Protein AF-A0A397FYS4-F1 (afdb_monomer_lite)

pLDDT: mean 94.0, std 6.84, range [57.0, 98.5]

Foldseek 3Di:
DDPVVLVVVLVVLVVVLVVQLVVLVVVLVVQLVVLVVCPVVDDPVVSVVSNVVSVVVSVVVNVVSVVVSVVSNVVSVDD

InterPro domains:
  IPR002661 Ribosome recycling factor [PTHR20982] (1-76)
  IPR023584 Ribosome recycling factor domain [PF01765] (1-76)
  IPR036191 RRF superfamily [G3DSA:1.10.132.20] (2-75)
  IPR036191 RRF superfamily [SSF55194] (1-76)

Organism: Aphanomyces astaci (NCBI:txid112090)

Sequence (79 aa):
MTKETRDELVKAAKKQAESARQHVRRVRQDGMNEIKKLKDSISEDDVKVEQDKIQKLTDDHIAEITRLLASKERALAVI

Secondary structure (DSSP, 8-state):
--HHHHHHHHHHHHHHHHHHHHHHHHHHHHHHHHHHHHTTTS-HHHHHHHHHHHHHHHHHHHHHHHHHHHHHHHHHH--

Radius of gyration: 18.13 Å; chains: 1; bounding box: 43×15×51 Å

Structure (mmCIF, N/CA/C/O backbone):
data_AF-A0A397FYS4-F1
#
_entry.id   AF-A0A397FYS4-F1
#
loop_
_atom_site.group_PDB
_atom_site.id
_atom_site.type_symbol
_atom_site.label_atom_id
_atom_site.label_alt_id
_atom_site.label_comp_id
_atom_site.label_asym_id
_atom_site.label_entity_id
_atom_site.label_seq_id
_atom_site.pdbx_PDB_ins_code
_atom_site.Cartn_x
_atom_site.Cartn_y
_atom_site.Cartn_z
_atom_site.occupancy
_atom_site.B_iso_or_equiv
_atom_site.auth_seq_id
_atom_site.auth_comp_id
_atom_site.auth_asym_id
_atom_site.auth_atom_id
_atom_site.pdbx_PDB_model_num
ATOM 1 N N . MET A 1 1 ? -18.793 -9.734 23.542 1.00 74.19 1 MET A N 1
ATOM 2 C CA . MET A 1 1 ? -17.651 -8.792 23.476 1.00 74.19 1 MET A CA 1
ATOM 3 C C . MET A 1 1 ? -18.080 -7.482 24.125 1.00 74.19 1 MET A C 1
ATOM 5 O O . MET A 1 1 ? -19.191 -7.043 23.853 1.00 74.19 1 MET A O 1
ATOM 9 N N . THR A 1 2 ? -17.272 -6.888 25.008 1.00 90.50 2 THR A N 1
ATOM 10 C CA . THR A 1 2 ? -17.616 -5.606 25.655 1.00 90.50 2 THR A CA 1
ATOM 11 C C . THR A 1 2 ? -17.366 -4.432 24.702 1.00 90.50 2 THR A C 1
ATOM 13 O O . THR A 1 2 ? -16.738 -4.585 23.653 1.00 90.50 2 THR A O 1
ATOM 16 N N . LYS A 1 3 ? -17.894 -3.247 25.024 1.00 87.56 3 LYS A N 1
ATOM 17 C CA . LYS A 1 3 ? -17.618 -2.022 24.254 1.00 87.56 3 LYS A CA 1
ATOM 18 C C . LYS A 1 3 ? -16.126 -1.661 24.282 1.00 87.56 3 LYS A C 1
ATOM 20 O O . LYS A 1 3 ? -15.561 -1.360 23.243 1.00 87.56 3 LYS A O 1
ATOM 25 N N . GLU A 1 4 ? -15.489 -1.789 25.440 1.00 90.38 4 GLU A N 1
ATOM 26 C CA . GLU A 1 4 ? -14.067 -1.488 25.631 1.00 90.38 4 GLU A CA 1
ATOM 27 C C . GLU A 1 4 ? -13.164 -2.351 24.736 1.00 90.38 4 GLU A C 1
ATOM 29 O O . GLU A 1 4 ? -12.358 -1.818 23.977 1.00 90.38 4 GLU A O 1
ATOM 34 N N . THR A 1 5 ? -13.395 -3.669 24.691 1.00 91.50 5 THR A N 1
ATOM 35 C CA . THR A 1 5 ? -12.659 -4.568 23.785 1.00 91.50 5 THR A CA 1
ATOM 36 C C . THR A 1 5 ? -12.884 -4.221 22.308 1.00 91.50 5 THR A C 1
ATOM 38 O O . THR A 1 5 ? -11.977 -4.357 21.488 1.00 91.50 5 THR A O 1
ATOM 41 N N . ARG A 1 6 ? -14.079 -3.747 21.930 1.00 90.62 6 ARG A N 1
ATOM 42 C CA . ARG A 1 6 ? -14.347 -3.304 20.551 1.00 90.62 6 ARG A CA 1
ATOM 43 C C . ARG A 1 6 ? -13.548 -2.064 20.183 1.00 90.62 6 ARG A C 1
ATOM 45 O O . ARG A 1 6 ? -12.976 -2.020 19.095 1.00 90.62 6 ARG A O 1
ATOM 52 N N . ASP A 1 7 ? -13.486 -1.093 21.086 1.00 90.69 7 ASP A N 1
ATOM 53 C CA . ASP A 1 7 ? -12.758 0.154 20.865 1.00 90.69 7 ASP A CA 1
ATOM 54 C C . ASP A 1 7 ? -11.248 -0.103 20.701 1.00 90.69 7 ASP A C 1
ATOM 56 O O . ASP A 1 7 ? -10.597 0.505 19.844 1.00 90.69 7 ASP A O 1
ATOM 60 N N . GLU A 1 8 ? -10.687 -1.055 21.450 1.00 94.69 8 GLU A N 1
ATOM 61 C CA . GLU A 1 8 ? -9.300 -1.510 21.278 1.00 94.69 8 GLU A CA 1
ATOM 62 C C . GLU A 1 8 ? -9.063 -2.170 19.915 1.00 94.69 8 GLU A C 1
ATOM 64 O O . GLU A 1 8 ? -8.094 -1.841 19.222 1.00 94.69 8 GLU A O 1
ATOM 69 N N . LEU A 1 9 ? -9.971 -3.050 19.483 1.00 94.31 9 LEU A N 1
ATOM 70 C CA . LEU A 1 9 ? -9.879 -3.711 18.179 1.00 94.31 9 LEU A CA 1
ATOM 71 C C . LEU A 1 9 ? -9.981 -2.718 17.014 1.00 94.31 9 LEU A C 1
ATOM 73 O O . LEU A 1 9 ? -9.265 -2.868 16.022 1.00 94.31 9 LEU A O 1
ATOM 77 N N . VAL A 1 10 ? -10.814 -1.678 17.130 1.00 94.31 10 VAL A N 1
ATOM 78 C CA . VAL A 1 10 ? -10.890 -0.596 16.133 1.00 94.31 10 VAL A CA 1
ATOM 79 C C . VAL A 1 10 ? -9.561 0.159 16.052 1.00 94.31 10 VAL A C 1
ATOM 81 O O . VAL A 1 10 ? -9.053 0.397 14.953 1.00 94.31 10 VAL A O 1
ATOM 84 N N . LYS A 1 11 ? -8.949 0.506 17.194 1.00 95.50 11 LYS A N 1
ATOM 85 C CA . LYS A 1 11 ? -7.627 1.161 17.220 1.00 95.50 11 LYS A CA 1
ATOM 86 C C . LYS A 1 11 ? -6.550 0.287 16.572 1.00 95.50 11 LYS A C 1
ATOM 88 O O . LYS A 1 11 ? -5.763 0.789 15.766 1.00 95.50 11 LYS A O 1
ATOM 93 N N . ALA A 1 12 ? -6.539 -1.010 16.877 1.00 96.69 12 ALA A N 1
ATOM 94 C CA . ALA A 1 12 ? -5.607 -1.962 16.279 1.00 96.69 12 ALA A CA 1
ATOM 95 C C . ALA A 1 12 ? -5.787 -2.056 14.753 1.00 96.69 12 ALA A C 1
ATOM 97 O O . ALA A 1 12 ? -4.806 -1.950 14.013 1.00 96.69 12 ALA A O 1
ATOM 98 N N . ALA A 1 13 ? -7.032 -2.152 14.272 1.00 96.44 13 ALA A N 1
ATOM 99 C CA . ALA A 1 13 ? -7.342 -2.197 12.843 1.00 96.44 13 ALA A CA 1
ATOM 100 C C . ALA A 1 13 ? -6.861 -0.937 12.102 1.00 96.44 13 ALA A C 1
ATOM 102 O O . ALA A 1 13 ? -6.252 -1.043 11.037 1.00 96.44 13 ALA A O 1
ATOM 103 N N . LYS A 1 14 ? -7.056 0.256 12.684 1.00 97.12 14 LYS A N 1
ATOM 104 C CA . LYS A 1 14 ? -6.551 1.520 12.117 1.00 97.12 14 LYS A CA 1
ATOM 105 C C . LYS A 1 14 ? -5.028 1.533 11.998 1.00 97.12 14 LYS A C 1
ATOM 107 O O . LYS A 1 14 ? -4.504 1.915 10.952 1.00 97.12 14 LYS A O 1
ATOM 112 N N . LYS A 1 15 ? -4.320 1.092 13.045 1.00 98.06 15 LYS A N 1
ATOM 113 C CA . LYS A 1 15 ? -2.850 1.010 13.047 1.00 98.06 15 LYS A CA 1
ATOM 114 C C . LYS A 1 15 ? -2.346 0.048 11.970 1.00 98.06 15 LYS A C 1
ATOM 116 O O . LYS A 1 15 ? -1.413 0.381 11.242 1.00 98.06 15 LYS A O 1
ATOM 121 N N . GLN A 1 16 ? -2.986 -1.112 11.835 1.00 97.62 16 GLN A N 1
ATOM 122 C CA . GLN A 1 16 ? -2.634 -2.094 10.812 1.00 97.62 16 GLN A CA 1
ATOM 123 C C . GLN A 1 16 ? -2.896 -1.564 9.397 1.00 97.62 16 GLN A C 1
ATOM 125 O O . GLN A 1 16 ? -2.042 -1.712 8.527 1.00 97.62 16 GLN A O 1
ATOM 130 N N . ALA A 1 17 ? -4.030 -0.896 9.170 1.00 98.06 17 ALA A N 1
ATOM 131 C CA . ALA A 1 17 ? -4.339 -0.289 7.879 1.00 98.06 1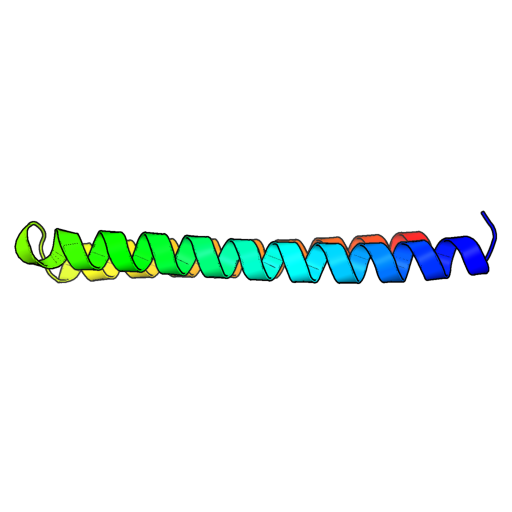7 ALA A CA 1
ATOM 132 C C . ALA A 1 17 ? -3.324 0.800 7.494 1.00 98.06 17 ALA A C 1
ATOM 134 O O . ALA A 1 17 ? -2.926 0.885 6.335 1.00 98.06 17 ALA A O 1
ATOM 135 N N . GLU A 1 18 ? -2.866 1.612 8.451 1.00 98.00 18 GLU A N 1
ATOM 136 C CA . GLU A 1 18 ? -1.834 2.618 8.186 1.00 98.00 18 GLU A CA 1
ATOM 137 C C . GLU A 1 18 ? -0.484 1.989 7.835 1.00 98.00 18 GLU A C 1
ATOM 139 O O . GLU A 1 18 ? 0.119 2.360 6.829 1.00 98.00 18 G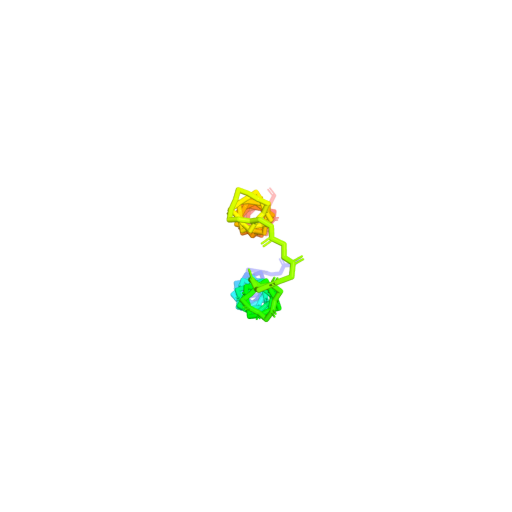LU A O 1
ATOM 144 N N . SER A 1 19 ? -0.051 0.980 8.593 1.00 98.31 19 SER A N 1
ATOM 145 C CA . SER A 1 19 ? 1.162 0.220 8.275 1.00 98.31 19 SER A CA 1
ATOM 146 C C . SER A 1 19 ? 1.075 -0.424 6.885 1.00 98.31 19 SER A C 1
ATOM 148 O O . SER A 1 19 ? 2.003 -0.282 6.090 1.00 98.31 19 SER A O 1
ATOM 150 N N . ALA A 1 20 ? -0.058 -1.041 6.534 1.00 98.38 20 ALA A N 1
ATOM 151 C CA . ALA A 1 20 ? -0.269 -1.624 5.210 1.00 98.38 20 ALA A CA 1
ATOM 152 C C . ALA A 1 20 ? -0.137 -0.578 4.088 1.00 98.38 20 ALA A C 1
ATOM 154 O O . ALA A 1 20 ? 0.574 -0.812 3.111 1.00 98.38 20 ALA A O 1
ATOM 155 N N . ARG A 1 21 ? -0.736 0.612 4.246 1.00 98.44 21 ARG A N 1
ATOM 156 C CA . ARG A 1 21 ? -0.588 1.706 3.267 1.00 98.44 21 ARG A CA 1
ATOM 157 C C . ARG A 1 21 ? 0.863 2.163 3.122 1.00 98.44 21 ARG A C 1
ATOM 159 O O . ARG A 1 21 ? 1.299 2.458 2.011 1.00 98.44 21 ARG A O 1
ATOM 166 N N . GLN A 1 22 ? 1.615 2.236 4.218 1.00 98.44 22 GLN A N 1
ATOM 167 C CA . GLN A 1 22 ? 3.038 2.584 4.178 1.00 98.44 22 GLN A CA 1
ATOM 168 C C . GLN A 1 22 ? 3.857 1.533 3.420 1.00 98.44 22 GLN A C 1
ATOM 170 O O . GLN A 1 22 ? 4.682 1.900 2.584 1.00 98.44 22 GLN A O 1
ATOM 175 N N . HIS A 1 23 ? 3.585 0.242 3.636 1.00 98.44 23 HIS A N 1
ATOM 176 C CA . HIS A 1 23 ? 4.233 -0.839 2.890 1.00 98.44 23 HIS A CA 1
ATOM 177 C C . HIS A 1 23 ? 3.935 -0.769 1.390 1.00 98.44 23 HIS A C 1
ATOM 179 O O . HIS A 1 23 ? 4.870 -0.821 0.596 1.00 98.44 23 HIS A O 1
ATOM 185 N N . VAL A 1 24 ? 2.673 -0.557 0.998 1.00 98.44 24 VAL A N 1
ATOM 186 C CA . VAL A 1 24 ? 2.295 -0.378 -0.417 1.00 98.44 24 VAL A CA 1
ATOM 187 C C . VAL A 1 24 ? 3.066 0.786 -1.049 1.00 98.44 24 VAL A C 1
ATOM 189 O O . VAL A 1 24 ? 3.645 0.643 -2.124 1.00 98.44 24 VAL A O 1
ATOM 192 N N . ARG A 1 25 ? 3.159 1.932 -0.360 1.00 98.06 25 ARG A N 1
ATOM 193 C CA . ARG A 1 25 ? 3.906 3.100 -0.862 1.00 98.06 25 ARG A CA 1
ATOM 194 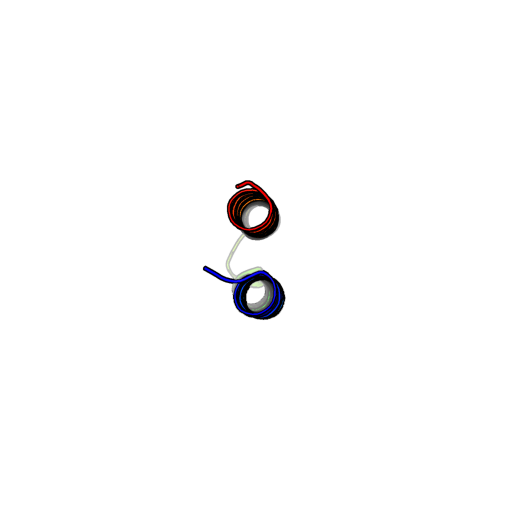C C . ARG A 1 25 ? 5.403 2.839 -1.002 1.00 98.06 25 ARG A C 1
ATOM 196 O O . ARG A 1 25 ? 6.004 3.351 -1.946 1.00 98.06 25 ARG A O 1
ATOM 203 N N . ARG A 1 26 ? 5.989 2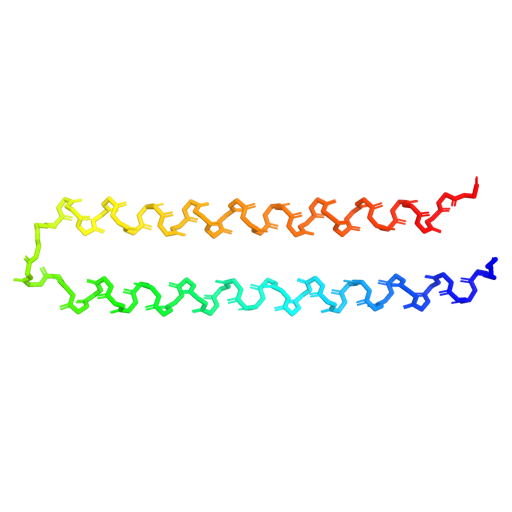.061 -0.089 1.00 98.19 26 ARG A N 1
ATOM 204 C CA . ARG A 1 26 ? 7.396 1.654 -0.162 1.00 98.19 26 ARG A CA 1
ATOM 205 C C . ARG A 1 26 ? 7.645 0.750 -1.367 1.00 98.19 26 ARG A C 1
ATOM 207 O O . ARG A 1 26 ? 8.530 1.050 -2.154 1.00 98.19 26 ARG A O 1
ATOM 214 N N . VAL A 1 27 ? 6.815 -0.273 -1.571 1.00 97.88 27 VAL A N 1
ATOM 215 C CA . VAL A 1 27 ? 6.930 -1.169 -2.736 1.00 97.88 27 VAL A CA 1
ATOM 216 C C . VAL A 1 27 ? 6.777 -0.395 -4.047 1.00 97.88 27 VAL A C 1
ATOM 218 O O . VAL A 1 27 ? 7.542 -0.616 -4.980 1.00 97.88 27 VAL A O 1
ATOM 221 N N . ARG A 1 28 ? 5.854 0.576 -4.110 1.00 98.31 28 ARG A N 1
ATOM 222 C CA . ARG A 1 28 ? 5.742 1.487 -5.258 1.00 98.31 28 ARG A CA 1
ATOM 223 C C . ARG A 1 28 ? 7.042 2.255 -5.504 1.00 98.31 28 ARG A C 1
ATOM 225 O O . ARG A 1 28 ? 7.475 2.354 -6.645 1.00 98.31 28 ARG A O 1
ATOM 232 N N . GLN A 1 29 ? 7.653 2.815 -4.458 1.00 98.12 29 GLN A N 1
ATOM 233 C CA . GLN A 1 29 ? 8.928 3.528 -4.580 1.00 98.12 29 GLN A CA 1
ATOM 234 C C . GLN A 1 29 ? 10.034 2.605 -5.103 1.00 98.12 29 GLN A C 1
ATOM 236 O O . GLN A 1 29 ? 10.763 2.996 -6.012 1.00 98.12 29 GLN A O 1
ATOM 241 N N . ASP A 1 30 ? 10.126 1.389 -4.567 1.00 97.75 30 ASP A N 1
ATOM 242 C CA . ASP A 1 30 ? 11.105 0.392 -4.997 1.00 97.75 30 ASP A CA 1
ATOM 243 C C . ASP A 1 30 ? 10.897 0.032 -6.480 1.00 97.75 30 ASP A C 1
ATOM 245 O O . ASP A 1 30 ? 11.835 0.117 -7.269 1.00 97.75 30 ASP A O 1
ATOM 249 N N . GLY A 1 31 ? 9.658 -0.240 -6.901 1.00 96.81 31 GLY A N 1
ATOM 250 C CA . GLY A 1 31 ? 9.334 -0.519 -8.304 1.00 96.81 31 GLY A CA 1
ATOM 251 C C . GLY A 1 31 ? 9.621 0.654 -9.250 1.00 96.81 31 GLY A C 1
ATOM 252 O O . GLY A 1 31 ? 10.182 0.461 -10.326 1.00 96.81 31 GLY A O 1
ATOM 253 N N . MET A 1 32 ? 9.325 1.890 -8.837 1.00 96.19 32 MET A N 1
ATOM 254 C CA . MET A 1 32 ? 9.658 3.092 -9.616 1.00 96.19 32 MET A CA 1
ATOM 255 C C . MET A 1 32 ? 11.176 3.286 -9.759 1.00 96.19 32 MET A C 1
ATOM 257 O O . MET A 1 32 ? 11.650 3.717 -10.812 1.00 96.19 32 MET A O 1
ATOM 261 N N . ASN A 1 33 ? 11.950 2.947 -8.723 1.00 96.50 33 ASN A N 1
ATOM 262 C CA . ASN A 1 33 ? 13.410 2.975 -8.785 1.00 96.50 33 ASN A CA 1
ATOM 263 C C . ASN A 1 33 ? 13.958 1.918 -9.753 1.00 96.50 33 ASN A C 1
ATOM 265 O O . ASN A 1 33 ? 14.905 2.216 -10.478 1.00 96.50 33 ASN A O 1
ATOM 269 N N . GLU A 1 34 ? 13.367 0.721 -9.802 1.00 95.25 34 GLU A N 1
ATOM 270 C CA . GLU A 1 34 ? 13.748 -0.312 -10.775 1.00 95.25 34 GLU A CA 1
ATOM 271 C C . GLU A 1 34 ? 13.454 0.129 -12.214 1.00 95.25 34 GLU A C 1
ATOM 273 O O . GLU A 1 34 ? 14.343 0.059 -13.061 1.00 95.25 34 GLU A O 1
ATOM 278 N N . ILE A 1 35 ? 12.277 0.706 -12.486 1.00 94.25 35 ILE A N 1
ATOM 279 C CA . ILE A 1 35 ? 11.966 1.260 -13.817 1.00 94.25 35 ILE A CA 1
ATOM 280 C C . ILE A 1 35 ? 12.991 2.326 -14.221 1.00 94.25 35 ILE A C 1
ATOM 282 O O . ILE A 1 35 ? 13.446 2.358 -15.364 1.00 94.25 35 ILE A O 1
ATOM 286 N N . LYS A 1 36 ? 13.402 3.191 -13.286 1.00 91.25 36 LYS A N 1
ATOM 287 C CA . LYS A 1 36 ? 14.397 4.233 -13.566 1.00 91.25 36 LYS A CA 1
ATOM 288 C C . LYS A 1 36 ? 15.748 3.652 -14.001 1.00 91.25 36 LYS A C 1
ATOM 290 O O . LYS A 1 36 ? 16.405 4.265 -14.836 1.00 91.25 36 LYS A O 1
ATOM 295 N N . LYS A 1 37 ? 16.153 2.490 -13.474 1.00 92.75 37 LYS A N 1
ATOM 296 C CA . LYS A 1 37 ? 17.384 1.790 -13.892 1.00 92.75 37 LYS A CA 1
ATOM 297 C C . LYS A 1 37 ? 17.269 1.192 -15.294 1.00 92.75 37 LYS A C 1
ATOM 299 O O . LYS A 1 37 ? 18.276 1.058 -15.975 1.00 92.75 37 LYS A O 1
ATOM 304 N N . LEU A 1 38 ? 16.056 0.843 -15.718 1.00 89.12 38 LEU A N 1
ATOM 305 C CA . LEU A 1 38 ? 15.784 0.265 -17.033 1.00 89.12 38 LEU A CA 1
ATOM 306 C C . LEU A 1 38 ? 15.624 1.321 -18.133 1.00 89.12 38 LEU A C 1
ATOM 308 O O . LEU A 1 38 ? 15.555 0.950 -19.298 1.00 89.12 38 LEU A O 1
ATOM 312 N N . LYS A 1 39 ? 15.590 2.617 -17.794 1.00 81.81 39 LYS A N 1
ATOM 313 C CA . LYS A 1 39 ? 15.264 3.703 -18.733 1.00 81.81 39 LYS A CA 1
ATOM 314 C C . LYS A 1 39 ? 16.144 3.725 -19.994 1.00 81.81 39 LYS A C 1
ATOM 316 O O . LYS A 1 39 ? 15.644 4.061 -21.056 1.00 81.81 39 LYS A O 1
ATOM 321 N N . ASP A 1 40 ? 17.411 3.325 -19.889 1.00 86.94 40 ASP A N 1
ATOM 322 C CA . ASP A 1 40 ? 18.339 3.277 -21.033 1.00 86.94 40 ASP A CA 1
ATOM 323 C C . ASP A 1 40 ? 18.263 1.952 -21.823 1.00 86.94 40 ASP A C 1
ATOM 325 O O . ASP A 1 40 ? 18.914 1.794 -22.852 1.00 86.94 40 ASP A O 1
ATOM 329 N N . SER A 1 41 ? 17.498 0.975 -21.327 1.00 90.19 41 SER A N 1
ATOM 330 C CA . SER A 1 41 ? 17.348 -0.372 -21.902 1.00 90.19 41 SER A CA 1
ATOM 331 C C . SER A 1 41 ? 15.995 -0.609 -22.581 1.00 90.19 41 SER A C 1
ATOM 333 O O . SER A 1 41 ? 15.851 -1.597 -23.299 1.00 90.19 41 SER A O 1
ATOM 335 N N . ILE A 1 42 ? 15.004 0.258 -22.355 1.00 90.25 42 ILE A N 1
ATOM 336 C CA . ILE A 1 42 ? 13.653 0.170 -22.932 1.00 90.25 42 ILE A CA 1
ATOM 337 C C . ILE A 1 42 ? 13.207 1.529 -23.488 1.00 90.25 42 ILE A C 1
ATOM 339 O O . ILE A 1 42 ? 13.814 2.555 -23.190 1.00 90.25 42 ILE A O 1
ATOM 343 N N . SER A 1 43 ? 12.157 1.545 -24.314 1.00 94.31 43 SER A N 1
ATOM 344 C CA . SER A 1 43 ? 11.645 2.790 -24.899 1.00 94.31 43 SER A CA 1
ATOM 345 C C . SER A 1 43 ? 10.981 3.696 -23.850 1.00 94.31 43 SER A C 1
ATOM 347 O O . SER A 1 43 ? 10.511 3.226 -22.811 1.00 94.31 43 SER A O 1
ATOM 349 N N . GLU A 1 44 ? 10.901 5.006 -24.115 1.00 91.50 44 GLU A N 1
ATOM 350 C CA . GLU A 1 44 ? 10.213 5.943 -23.210 1.00 91.50 44 GLU A CA 1
ATOM 351 C C . GLU A 1 44 ? 8.711 5.637 -23.070 1.00 91.50 44 GLU A C 1
ATOM 353 O O . GLU A 1 44 ? 8.144 5.825 -21.989 1.00 91.50 44 GLU A O 1
ATOM 358 N N . ASP A 1 45 ? 8.086 5.112 -24.127 1.00 93.88 45 ASP A N 1
ATOM 359 C CA . ASP A 1 45 ? 6.689 4.677 -24.103 1.00 93.88 45 ASP A CA 1
ATOM 360 C C . ASP A 1 45 ? 6.504 3.466 -23.179 1.00 93.88 45 ASP A C 1
ATOM 362 O O . ASP A 1 45 ? 5.594 3.460 -22.346 1.00 93.88 45 ASP A O 1
ATOM 366 N N . ASP A 1 46 ? 7.406 2.481 -23.244 1.00 93.75 46 ASP A N 1
ATOM 367 C CA . ASP A 1 46 ? 7.369 1.307 -22.362 1.00 93.75 46 ASP A CA 1
ATOM 368 C C . ASP A 1 46 ? 7.593 1.697 -20.895 1.00 93.75 46 ASP A C 1
ATOM 370 O O . ASP A 1 46 ? 6.884 1.221 -20.007 1.00 93.75 46 ASP A O 1
ATOM 374 N N . VAL A 1 47 ? 8.528 2.619 -20.625 1.00 94.44 47 VAL A N 1
ATOM 375 C CA . VAL A 1 47 ? 8.754 3.170 -19.275 1.00 94.44 47 VAL A CA 1
ATOM 376 C C . VAL A 1 47 ? 7.462 3.754 -18.717 1.00 94.44 47 VAL A C 1
ATOM 378 O O . VAL A 1 47 ? 7.107 3.486 -17.568 1.00 94.44 47 VAL A O 1
ATOM 381 N N . LYS A 1 48 ? 6.751 4.546 -19.523 1.00 94.62 48 LYS A N 1
ATOM 382 C CA . LYS A 1 48 ? 5.498 5.177 -19.112 1.00 94.62 48 LYS A CA 1
ATOM 383 C C . LYS A 1 48 ? 4.412 4.138 -18.831 1.00 94.62 48 LYS A C 1
ATOM 38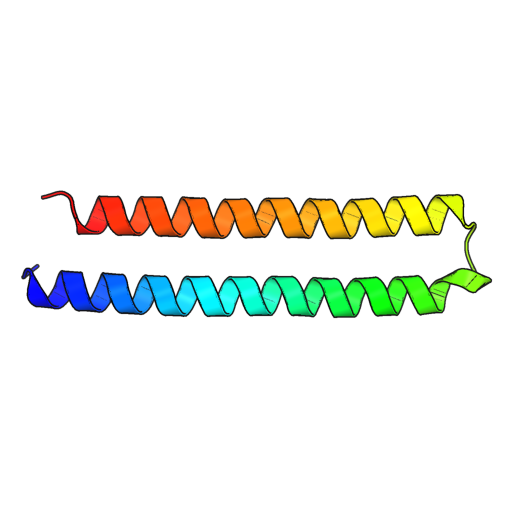5 O O . LYS A 1 48 ? 3.752 4.221 -17.799 1.00 94.62 48 LYS A O 1
ATOM 390 N N . VAL A 1 49 ? 4.281 3.126 -19.690 1.00 96.00 49 VAL A N 1
ATOM 391 C CA . VAL A 1 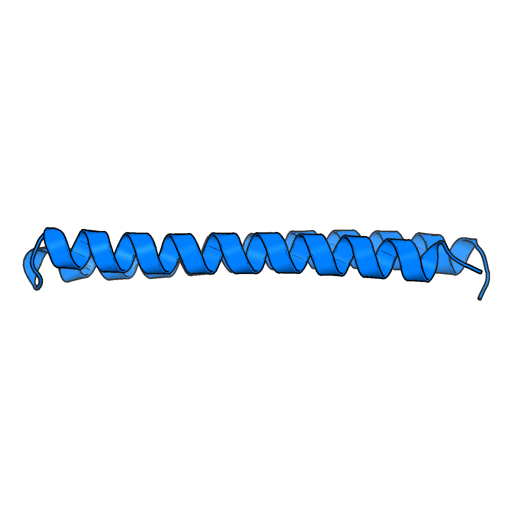49 ? 3.329 2.022 -19.495 1.00 96.00 49 VAL A CA 1
ATOM 392 C C . VAL A 1 49 ? 3.594 1.282 -18.181 1.00 96.00 49 VAL A C 1
ATOM 394 O O . VAL A 1 49 ? 2.656 1.012 -17.430 1.00 96.00 49 VAL A O 1
ATOM 397 N N . GLU A 1 50 ? 4.851 0.970 -17.866 1.00 95.69 50 GLU A N 1
ATOM 398 C CA . GLU A 1 50 ? 5.193 0.282 -16.616 1.00 95.69 50 GLU A CA 1
ATOM 399 C C . GLU A 1 50 ? 4.965 1.165 -15.378 1.00 95.69 50 GLU A C 1
ATOM 401 O O . GLU A 1 50 ? 4.455 0.686 -14.361 1.00 95.69 50 GLU A O 1
ATOM 406 N N . GLN A 1 51 ? 5.257 2.467 -15.459 1.00 95.94 51 GLN A N 1
ATOM 407 C CA . GLN A 1 51 ? 4.952 3.409 -14.376 1.00 95.94 51 GLN A CA 1
ATOM 408 C C . GLN A 1 51 ? 3.446 3.488 -14.108 1.00 95.94 51 GLN A C 1
ATOM 410 O O . GLN A 1 51 ? 3.026 3.405 -12.950 1.00 95.94 51 GLN A O 1
ATOM 415 N N . ASP A 1 52 ? 2.637 3.582 -15.165 1.00 97.44 52 ASP A N 1
ATOM 416 C CA . ASP A 1 52 ? 1.179 3.638 -15.067 1.00 97.44 52 ASP A CA 1
ATOM 417 C C . ASP A 1 52 ? 0.609 2.348 -14.454 1.00 97.44 52 ASP A C 1
ATOM 419 O O . ASP A 1 52 ? -0.290 2.404 -13.610 1.00 97.44 52 ASP A O 1
ATOM 423 N N . LYS A 1 53 ? 1.168 1.178 -14.797 1.00 97.62 53 LYS A N 1
ATOM 424 C CA . LYS A 1 53 ? 0.793 -0.108 -14.180 1.00 97.62 53 LYS A CA 1
ATOM 425 C C . LYS A 1 53 ? 1.083 -0.130 -12.681 1.00 97.62 53 LYS A C 1
ATOM 427 O O . LYS A 1 53 ? 0.200 -0.486 -11.899 1.00 97.62 53 LYS A O 1
ATOM 432 N N . ILE A 1 54 ? 2.291 0.262 -12.265 1.00 97.81 54 ILE A N 1
ATOM 433 C CA . ILE A 1 54 ? 2.662 0.314 -10.842 1.00 97.81 54 ILE A CA 1
ATOM 434 C C . ILE A 1 54 ? 1.764 1.298 -10.085 1.00 97.81 54 ILE A C 1
ATOM 436 O O . ILE A 1 54 ? 1.322 1.008 -8.968 1.00 97.81 54 ILE A O 1
ATOM 440 N N . GLN A 1 55 ? 1.478 2.456 -10.681 1.00 97.69 55 GLN A N 1
ATOM 441 C CA . GLN A 1 55 ? 0.612 3.458 -10.075 1.00 97.69 55 GLN A CA 1
ATOM 442 C C . GLN A 1 55 ? -0.811 2.918 -9.893 1.00 97.69 55 GLN A C 1
ATOM 444 O O . GLN A 1 55 ? -1.329 2.953 -8.778 1.00 97.69 55 GLN A O 1
ATOM 449 N N . LYS A 1 56 ? -1.388 2.305 -10.932 1.00 98.38 56 LYS A N 1
ATOM 450 C CA . LYS A 1 56 ? -2.717 1.687 -10.864 1.00 98.38 56 LYS A CA 1
ATOM 451 C C . LYS A 1 56 ? -2.803 0.606 -9.782 1.00 98.38 56 LYS A C 1
ATOM 453 O O . LYS A 1 56 ? -3.717 0.643 -8.965 1.00 98.38 56 LYS A O 1
ATOM 458 N N . LEU A 1 57 ? -1.825 -0.303 -9.717 1.00 97.94 57 LEU A N 1
ATOM 459 C CA . LEU A 1 57 ? -1.767 -1.335 -8.672 1.00 97.94 57 LEU A CA 1
ATOM 460 C C . LEU A 1 57 ? -1.688 -0.729 -7.265 1.00 97.94 57 LEU A C 1
ATOM 462 O O . LEU A 1 57 ? -2.321 -1.220 -6.329 1.00 97.94 57 LEU A O 1
ATOM 466 N N . THR A 1 58 ? -0.921 0.352 -7.108 1.00 98.25 58 THR A N 1
ATOM 467 C CA . THR A 1 58 ? -0.835 1.075 -5.835 1.00 98.25 58 THR A CA 1
ATOM 468 C C . THR A 1 58 ? -2.205 1.622 -5.444 1.00 98.25 58 THR A C 1
ATOM 470 O O . THR A 1 58 ? -2.653 1.400 -4.319 1.00 98.25 58 THR A O 1
ATOM 473 N N . ASP A 1 59 ? -2.871 2.319 -6.361 1.00 98.31 59 ASP A N 1
ATOM 474 C CA . ASP A 1 59 ? -4.156 2.964 -6.099 1.00 98.31 59 ASP A CA 1
ATOM 475 C C . ASP A 1 59 ? -5.245 1.934 -5.766 1.00 98.31 59 ASP A C 1
ATOM 477 O O . ASP A 1 59 ? -5.972 2.104 -4.780 1.00 98.31 59 ASP A O 1
ATOM 481 N N . ASP A 1 60 ? -5.282 0.820 -6.501 1.00 98.50 60 ASP A N 1
ATOM 482 C CA . ASP A 1 60 ? -6.209 -0.290 -6.272 1.00 98.50 60 ASP A CA 1
ATOM 483 C C . ASP A 1 60 ? -6.047 -0.882 -4.860 1.00 98.50 60 ASP A C 1
ATOM 485 O O . ASP A 1 60 ? -7.032 -1.030 -4.125 1.00 98.50 60 ASP A O 1
ATOM 489 N N . HIS A 1 61 ? -4.812 -1.146 -4.419 1.00 98.44 61 HIS A N 1
ATOM 490 C CA . HIS A 1 61 ? -4.562 -1.695 -3.083 1.00 98.44 61 HIS A CA 1
ATOM 491 C C . HIS A 1 61 ? -4.800 -0.682 -1.957 1.00 98.44 61 HIS A C 1
ATOM 493 O O . HIS A 1 61 ? -5.283 -1.052 -0.884 1.00 98.44 61 HIS A O 1
ATOM 499 N N . ILE A 1 62 ? -4.520 0.608 -2.165 1.00 98.44 62 ILE A N 1
ATOM 500 C CA . ILE A 1 62 ? -4.868 1.647 -1.182 1.00 98.44 62 ILE A CA 1
ATOM 501 C C . ILE A 1 62 ? -6.392 1.744 -1.017 1.00 98.44 62 ILE A C 1
ATOM 503 O O . ILE A 1 62 ? -6.892 1.845 0.115 1.00 98.44 62 ILE A O 1
ATOM 507 N N . ALA A 1 63 ? -7.140 1.679 -2.121 1.00 98.44 63 ALA A N 1
ATOM 508 C CA . ALA A 1 63 ? -8.597 1.661 -2.097 1.00 98.44 63 ALA A CA 1
ATOM 509 C C . ALA A 1 63 ? -9.134 0.404 -1.395 1.00 98.44 63 ALA A C 1
ATOM 511 O O . ALA A 1 63 ? -10.050 0.492 -0.573 1.00 98.44 63 ALA A O 1
ATOM 512 N N . GLU A 1 64 ? -8.534 -0.758 -1.656 1.00 98.38 64 GLU A N 1
ATOM 513 C CA . GLU A 1 64 ? -8.873 -2.016 -0.993 1.00 98.38 64 GLU A CA 1
ATOM 514 C C . GLU A 1 64 ? -8.635 -1.960 0.522 1.00 98.38 64 GLU A C 1
ATOM 516 O O . GLU A 1 64 ? -9.554 -2.256 1.288 1.00 98.38 64 GLU A O 1
ATOM 521 N N . ILE A 1 65 ? -7.463 -1.496 0.974 1.00 98.31 65 ILE A N 1
ATOM 522 C CA . ILE A 1 65 ? -7.155 -1.327 2.406 1.00 98.31 65 ILE A CA 1
ATOM 523 C C . ILE A 1 65 ? -8.191 -0.417 3.077 1.00 98.31 65 ILE A C 1
ATOM 525 O O . ILE A 1 65 ? -8.663 -0.702 4.180 1.00 98.31 65 ILE A O 1
ATOM 529 N N . THR A 1 66 ? -8.577 0.669 2.406 1.00 97.19 66 THR A N 1
ATOM 530 C CA . THR A 1 66 ? -9.587 1.612 2.908 1.00 97.19 66 THR A CA 1
ATOM 531 C C . THR A 1 66 ? -10.957 0.945 3.035 1.00 97.19 66 THR A C 1
ATOM 533 O O . THR A 1 66 ? -11.623 1.077 4.065 1.00 97.19 66 THR A O 1
ATOM 536 N N . ARG A 1 67 ? -11.363 0.171 2.023 1.00 98.12 67 ARG A N 1
ATOM 537 C CA . ARG A 1 67 ? -12.623 -0.583 2.022 1.00 98.12 67 ARG A CA 1
ATOM 538 C C . ARG A 1 67 ? -12.659 -1.631 3.134 1.00 98.12 67 ARG A C 1
ATOM 540 O O . ARG A 1 67 ? -13.666 -1.737 3.834 1.00 98.12 67 ARG A O 1
ATOM 547 N N . LEU A 1 68 ? -11.567 -2.375 3.315 1.00 97.62 68 LEU A N 1
ATOM 548 C CA . LEU A 1 68 ? -11.434 -3.399 4.350 1.00 97.62 68 LEU A CA 1
ATOM 549 C C . LEU A 1 68 ? -11.488 -2.793 5.753 1.00 97.62 68 LEU A C 1
ATOM 551 O O . LEU A 1 68 ? -12.218 -3.308 6.601 1.00 97.62 68 LEU A O 1
ATOM 555 N N . LEU A 1 69 ? -10.792 -1.674 5.988 1.00 97.25 69 LEU A N 1
ATOM 556 C CA . LEU A 1 69 ? -10.860 -0.957 7.262 1.00 97.25 69 LEU A CA 1
ATOM 557 C C . LEU A 1 69 ? -12.296 -0.515 7.565 1.00 97.25 69 LEU A C 1
ATOM 559 O O . LEU A 1 69 ? -12.816 -0.849 8.625 1.00 97.25 69 LEU A O 1
ATOM 563 N N . ALA A 1 70 ? -12.966 0.146 6.616 1.00 96.31 70 ALA A N 1
ATOM 564 C CA . ALA A 1 70 ? -14.346 0.596 6.800 1.00 96.31 70 ALA A CA 1
ATOM 565 C C . ALA A 1 70 ? -15.310 -0.577 7.057 1.00 96.31 70 ALA A C 1
ATOM 567 O O . ALA A 1 70 ? -16.215 -0.484 7.887 1.00 96.31 70 ALA A O 1
ATOM 568 N N . SER A 1 71 ? -15.117 -1.706 6.366 1.00 95.88 71 SER A N 1
ATOM 569 C CA . SER A 1 71 ? -15.892 -2.925 6.610 1.00 95.88 71 SER A CA 1
ATOM 570 C C . SER A 1 71 ? -15.652 -3.480 8.014 1.00 95.88 71 SER A C 1
ATOM 572 O O . SER A 1 71 ? -16.604 -3.864 8.694 1.00 95.88 71 SER A O 1
ATOM 574 N N . LYS A 1 72 ? -14.394 -3.501 8.470 1.00 93.75 72 LYS A N 1
ATOM 575 C CA . LYS A 1 72 ? -14.028 -3.991 9.802 1.00 93.75 72 LYS A CA 1
ATOM 576 C C . LYS A 1 72 ? -14.577 -3.091 10.906 1.00 93.75 72 LYS A C 1
ATOM 578 O O . LYS A 1 72 ? -15.094 -3.606 11.891 1.00 93.75 72 LYS A O 1
ATOM 583 N N . GLU A 1 73 ? -14.512 -1.775 10.729 1.00 93.62 73 GLU A N 1
ATOM 584 C CA . GLU A 1 73 ? -15.083 -0.801 11.662 1.00 93.62 73 GLU A CA 1
ATOM 585 C C . GLU A 1 73 ? -16.598 -0.959 11.781 1.00 93.62 73 GLU A C 1
ATOM 587 O O . GLU A 1 73 ? -17.109 -1.041 12.894 1.00 93.62 73 GLU A O 1
ATOM 592 N N . ARG A 1 74 ? -17.314 -1.091 10.654 1.00 92.62 74 ARG A N 1
ATOM 593 C CA . ARG A 1 74 ? -18.760 -1.361 10.670 1.00 92.62 74 ARG A CA 1
ATOM 594 C C . ARG A 1 74 ? -19.089 -2.667 11.386 1.00 92.62 74 ARG A C 1
ATOM 596 O O . ARG A 1 74 ? -19.968 -2.672 12.235 1.00 92.62 74 ARG A O 1
ATOM 603 N N . ALA A 1 75 ? -18.364 -3.746 11.097 1.00 90.19 75 ALA A N 1
ATOM 604 C CA . ALA A 1 75 ? -18.591 -5.040 11.741 1.00 90.19 75 ALA A CA 1
ATOM 605 C C . ALA A 1 75 ? -18.349 -5.012 13.261 1.00 90.19 75 ALA A C 1
ATOM 607 O O . ALA A 1 75 ? -18.995 -5.749 13.994 1.00 90.19 75 ALA A O 1
ATOM 608 N N . LEU A 1 76 ? -17.423 -4.175 13.742 1.00 88.38 76 LEU A N 1
ATOM 609 C CA . LEU A 1 76 ? -17.199 -3.979 15.177 1.00 88.38 76 LEU A CA 1
ATOM 610 C C . LEU A 1 76 ? -18.238 -3.025 15.796 1.00 88.38 76 LEU A C 1
ATOM 612 O O . LEU A 1 76 ? -18.582 -3.172 16.967 1.00 88.38 76 LEU A O 1
ATOM 616 N N . ALA A 1 77 ? -18.748 -2.055 15.035 1.00 80.56 77 ALA A N 1
ATOM 617 C CA . ALA A 1 77 ? -19.750 -1.099 15.505 1.00 80.56 77 ALA A CA 1
ATOM 618 C C . ALA A 1 77 ? -21.162 -1.704 15.606 1.00 80.56 77 ALA A C 1
ATOM 620 O O . ALA A 1 77 ? -21.905 -1.352 16.524 1.00 80.56 77 ALA A O 1
ATOM 621 N N . VAL A 1 78 ? -21.519 -2.610 14.692 1.00 67.31 78 VAL A N 1
ATOM 622 C CA . VAL A 1 78 ? -22.814 -3.302 14.674 1.00 67.31 78 VAL A CA 1
ATOM 623 C C . VAL A 1 78 ? -22.877 -4.340 15.803 1.00 67.31 78 VAL A C 1
ATOM 625 O O . VAL A 1 78 ? -21.918 -5.078 16.038 1.00 67.31 78 VAL A O 1
ATOM 628 N N . ILE A 1 79 ? -24.005 -4.349 16.518 1.00 57.00 79 ILE A N 1
ATOM 629 C CA . ILE A 1 79 ? -24.441 -5.404 17.444 1.00 57.00 79 ILE A CA 1
ATOM 630 C C . ILE A 1 79 ? -25.579 -6.143 16.757 1.00 57.00 79 ILE A C 1
ATOM 632 O O . ILE A 1 79 ? -26.494 -5.434 16.281 1.00 57.00 79 ILE A O 1
#